Protein AF-A0A8N5F3I6-F1 (afdb_monomer)

Solvent-accessible surface area (backbone atoms only — not comparable to full-atom values): 7959 Å² total; per-residue (Å²): 136,64,66,69,60,52,54,53,52,52,53,52,50,52,53,50,52,49,52,51,53,56,52,54,57,62,62,53,70,78,55,69,61,92,88,55,80,69,56,90,85,67,82,80,91,54,63,67,58,52,55,57,59,69,69,64,79,80,80,75,77,78,86,68,78,88,82,68,95,68,96,73,76,90,75,73,89,74,83,84,89,82,81,76,90,78,77,82,75,81,86,75,82,84,83,78,70,83,82,79,73,84,80,87,79,82,81,86,88,133

Sequence (110 aa):
MEEPQMAVYLQHSKELLKKITDMSKASMSSRPEPGYENMDHFSINVDYVAEMLRTIEFQPEPLGEDEGDGPGDSSEAAADEDRLDSLEVPEAAEDVGPRQKPASSPHGQH

InterPro domains:
  IPR017903 COS domain [PS51262] (1-59)

Organism: Geospiza fortis (NCBI:txid48883)

Mean predicted aligned error: 20.49 Å

Structure (mmCIF, N/CA/C/O backbone):
data_AF-A0A8N5F3I6-F1
#
_entry.id   AF-A0A8N5F3I6-F1
#
loop_
_atom_site.group_PDB
_atom_site.id
_atom_site.type_symbol
_atom_site.label_atom_id
_atom_site.label_alt_id
_atom_site.label_comp_id
_atom_site.label_asym_id
_atom_site.label_entity_id
_atom_site.label_seq_id
_atom_site.pdbx_PDB_ins_code
_atom_site.Cartn_x
_atom_site.Cartn_y
_atom_site.Cartn_z
_atom_site.occupancy
_atom_site.B_iso_or_equiv
_atom_site.auth_seq_id
_atom_site.auth_comp_id
_atom_site.auth_asym_id
_atom_site.auth_atom_id
_atom_site.pdbx_PDB_model_num
ATOM 1 N N . MET A 1 1 ? -14.293 -14.697 52.954 1.00 62.38 1 MET A N 1
ATOM 2 C CA . MET A 1 1 ? -14.366 -13.423 52.210 1.00 62.38 1 MET A CA 1
ATOM 3 C C . MET A 1 1 ? -13.793 -13.672 50.826 1.00 62.38 1 MET A C 1
ATOM 5 O O . MET A 1 1 ? -12.587 -13.601 50.666 1.00 62.38 1 MET A O 1
ATOM 9 N N . GLU A 1 2 ? -14.635 -14.047 49.867 1.00 73.31 2 GLU A N 1
ATOM 10 C CA . GLU A 1 2 ? -14.229 -14.363 48.479 1.00 73.31 2 GLU A CA 1
ATOM 11 C C . GLU A 1 2 ? -14.536 -13.187 47.526 1.00 73.31 2 GLU A C 1
ATOM 13 O O . GLU A 1 2 ? -13.862 -12.945 46.528 1.00 73.31 2 GLU A O 1
ATOM 18 N N . GLU A 1 3 ? -15.502 -12.363 47.925 1.00 71.62 3 GLU A N 1
ATOM 19 C CA . GLU A 1 3 ? -15.938 -11.137 47.260 1.00 71.62 3 GLU A CA 1
ATOM 20 C C . GLU A 1 3 ? -14.808 -10.120 46.960 1.00 71.62 3 GLU A C 1
ATOM 22 O O . GLU A 1 3 ? -14.785 -9.585 45.848 1.00 71.62 3 GLU A O 1
ATOM 27 N N . PRO A 1 4 ? -13.802 -9.892 47.840 1.00 78.81 4 PRO A N 1
ATOM 28 C CA . PRO A 1 4 ? -12.695 -8.979 47.536 1.00 78.81 4 PRO A CA 1
ATOM 29 C C . PRO A 1 4 ? -11.798 -9.476 46.394 1.00 78.81 4 PRO A C 1
ATOM 31 O O . PRO A 1 4 ? -11.309 -8.678 45.600 1.00 78.81 4 PRO A O 1
ATOM 34 N N . GLN A 1 5 ? -11.592 -10.793 46.281 1.00 82.19 5 GLN A N 1
ATOM 35 C CA . GLN A 1 5 ? -10.777 -11.390 45.215 1.00 82.19 5 GLN A CA 1
ATOM 36 C C . GLN A 1 5 ? -11.488 -11.313 43.861 1.00 82.19 5 GLN A C 1
ATOM 38 O O . GLN A 1 5 ? -10.844 -11.083 42.836 1.00 82.19 5 GLN A O 1
ATOM 43 N N . MET A 1 6 ? -12.820 -11.416 43.855 1.00 88.06 6 MET A N 1
ATOM 44 C CA . MET A 1 6 ? -13.614 -11.214 42.643 1.00 88.06 6 MET A CA 1
ATOM 45 C C . MET A 1 6 ? -13.599 -9.776 42.139 1.00 88.06 6 MET A C 1
ATOM 47 O O . MET A 1 6 ? -13.463 -9.565 40.933 1.00 88.06 6 MET A O 1
ATOM 51 N N . ALA A 1 7 ? -13.640 -8.787 43.032 1.00 86.00 7 ALA A N 1
ATOM 52 C CA . ALA A 1 7 ? -13.493 -7.387 42.637 1.00 86.00 7 ALA A CA 1
ATOM 53 C C . ALA A 1 7 ? -12.139 -7.120 41.949 1.00 86.00 7 ALA A C 1
ATOM 55 O O . ALA A 1 7 ? -12.093 -6.473 40.901 1.00 86.00 7 ALA A O 1
ATOM 56 N N . VAL A 1 8 ? -11.052 -7.684 42.487 1.00 89.81 8 VAL A N 1
ATOM 57 C CA . VAL A 1 8 ? -9.696 -7.557 41.924 1.00 89.81 8 VAL A CA 1
ATOM 58 C C . VAL A 1 8 ? -9.596 -8.208 40.540 1.00 89.81 8 VAL A C 1
ATOM 60 O O . VAL A 1 8 ? -9.091 -7.595 39.599 1.00 89.81 8 VAL A O 1
ATOM 63 N N . TYR A 1 9 ? -10.138 -9.417 40.372 1.00 91.88 9 TYR A N 1
ATOM 64 C CA . TYR A 1 9 ? -10.163 -10.096 39.073 1.00 91.88 9 TYR A CA 1
ATOM 65 C C . TYR A 1 9 ? -10.930 -9.301 38.005 1.00 91.88 9 TYR A C 1
ATOM 67 O O . TYR A 1 9 ? -10.449 -9.148 36.879 1.00 91.88 9 TYR A O 1
ATOM 75 N N . LEU A 1 10 ? -12.105 -8.761 38.348 1.00 94.25 10 LEU A N 1
ATOM 76 C CA . LEU A 1 10 ? -12.901 -7.943 37.429 1.00 94.25 10 LEU A CA 1
ATOM 77 C C . LEU A 1 10 ? -12.177 -6.645 37.053 1.00 94.25 10 LEU A C 1
ATOM 79 O O . LEU A 1 10 ? -12.215 -6.235 35.891 1.00 94.25 10 LEU A O 1
ATOM 83 N N . GLN A 1 11 ? -11.483 -6.022 38.008 1.00 93.75 11 GLN A N 1
ATOM 84 C CA . GLN A 1 11 ? -10.696 -4.816 37.764 1.00 93.75 11 GLN A CA 1
ATOM 85 C C . GLN A 1 11 ? -9.543 -5.084 36.785 1.00 93.75 11 GLN A C 1
ATOM 87 O O . GLN A 1 11 ? -9.418 -4.373 35.786 1.00 93.75 11 GLN A O 1
ATOM 92 N N . HIS A 1 12 ? -8.776 -6.157 36.996 1.00 95.88 12 HIS A N 1
ATOM 93 C CA . HIS A 1 12 ? -7.715 -6.563 36.069 1.00 95.88 12 HIS A CA 1
ATOM 94 C C . HIS A 1 12 ? -8.255 -6.956 34.689 1.00 95.88 12 HIS A C 1
ATOM 96 O O . HIS A 1 12 ? -7.686 -6.575 33.666 1.00 95.88 12 HIS A O 1
ATOM 102 N N . SER A 1 13 ? -9.386 -7.665 34.639 1.00 96.12 13 SER A N 1
ATOM 103 C CA . SER A 1 13 ? -10.032 -8.054 33.379 1.00 96.12 13 SER A CA 1
ATOM 104 C C . SER A 1 13 ? -10.453 -6.830 32.563 1.00 96.12 13 SER A C 1
ATOM 106 O O . SER A 1 13 ? -10.231 -6.777 31.354 1.00 96.12 13 SER A O 1
ATOM 108 N N . LYS A 1 14 ? -11.008 -5.804 33.219 1.00 96.12 14 LYS A N 1
ATOM 109 C CA . LYS A 1 14 ? -11.391 -4.540 32.579 1.00 96.12 14 LYS A CA 1
ATOM 110 C C . LYS A 1 14 ? -10.188 -3.826 31.957 1.00 96.12 14 LYS A C 1
ATOM 112 O O . LYS A 1 14 ? -10.281 -3.343 30.829 1.00 96.12 14 LYS A O 1
ATOM 117 N N . GLU A 1 15 ? -9.075 -3.749 32.679 1.00 96.19 15 GLU A N 1
ATOM 118 C CA . GLU A 1 15 ? -7.840 -3.125 32.190 1.00 96.19 15 GLU A CA 1
ATOM 119 C C . GLU A 1 15 ? -7.252 -3.886 30.999 1.00 96.19 15 GLU A C 1
ATOM 121 O O . GLU A 1 15 ? -6.886 -3.272 29.995 1.00 96.19 15 GLU A O 1
ATOM 126 N N . LEU A 1 16 ? -7.235 -5.220 31.069 1.00 96.31 16 LEU A N 1
ATOM 127 C CA . LEU A 1 16 ? -6.772 -6.072 29.978 1.00 96.31 16 LEU A CA 1
ATOM 128 C C . LEU A 1 16 ? -7.617 -5.877 28.711 1.00 96.31 16 LEU A C 1
ATOM 130 O O . LEU A 1 16 ? -7.065 -5.644 27.637 1.00 96.31 16 LEU A O 1
ATOM 134 N N . LEU A 1 17 ? -8.948 -5.911 28.833 1.00 96.75 17 LEU A N 1
ATOM 135 C CA . LEU A 1 17 ? -9.865 -5.694 27.708 1.00 96.75 17 LEU A CA 1
ATOM 136 C C . LEU A 1 17 ? -9.689 -4.306 27.082 1.00 96.75 17 LEU A C 1
ATOM 138 O O . LEU A 1 17 ? -9.697 -4.175 25.855 1.00 96.75 17 LEU A O 1
ATOM 142 N N . LYS A 1 18 ? -9.487 -3.275 27.912 1.00 95.88 18 LYS A N 1
ATOM 143 C CA . LYS A 1 18 ? -9.184 -1.922 27.437 1.00 95.88 18 LYS A CA 1
ATOM 144 C C . LYS A 1 18 ? -7.884 -1.906 26.633 1.00 95.88 18 LYS A C 1
ATOM 146 O O . LYS A 1 18 ? -7.884 -1.429 25.504 1.00 95.88 18 LYS A O 1
ATOM 151 N N . LYS A 1 19 ? -6.812 -2.500 27.163 1.00 95.88 19 LYS A N 1
ATOM 152 C CA . LYS A 1 19 ? -5.510 -2.572 26.486 1.00 95.88 19 LYS A CA 1
ATOM 153 C C . LYS A 1 19 ? -5.597 -3.305 25.145 1.00 95.88 19 LYS A C 1
ATOM 155 O O . LYS A 1 19 ? -5.060 -2.817 24.158 1.00 95.88 19 LYS A O 1
ATOM 160 N N . ILE A 1 20 ? -6.312 -4.431 25.094 1.00 94.12 20 ILE A N 1
ATOM 161 C CA . ILE A 1 20 ? -6.552 -5.180 23.851 1.00 94.12 20 ILE A CA 1
ATOM 162 C C . ILE A 1 20 ? -7.311 -4.315 22.838 1.00 94.12 20 ILE A C 1
ATOM 164 O O . ILE A 1 20 ? -6.920 -4.248 21.676 1.00 94.12 20 ILE A O 1
ATOM 168 N N . THR A 1 21 ? -8.365 -3.622 23.273 1.00 92.38 21 THR A N 1
ATOM 169 C CA . THR A 1 21 ? -9.169 -2.752 22.401 1.00 92.38 21 THR A CA 1
ATOM 170 C C . THR A 1 21 ? -8.341 -1.596 21.842 1.00 92.38 21 THR A C 1
ATOM 172 O O . THR A 1 21 ? -8.424 -1.295 20.652 1.00 92.38 21 THR A O 1
ATOM 175 N N . ASP A 1 22 ? -7.525 -0.963 22.682 1.00 91.00 22 ASP A N 1
ATOM 176 C CA . ASP A 1 22 ? -6.686 0.169 22.291 1.00 91.00 22 ASP A CA 1
ATOM 177 C C . ASP A 1 22 ? -5.575 -0.278 21.323 1.00 91.00 22 ASP A C 1
ATOM 179 O O . ASP A 1 22 ? -5.381 0.342 20.277 1.00 91.00 22 ASP A O 1
ATOM 183 N N . MET A 1 23 ? -4.921 -1.414 21.596 1.00 89.50 23 MET A N 1
ATOM 184 C CA . MET A 1 23 ? -3.939 -2.014 20.683 1.00 89.50 23 MET A CA 1
ATOM 185 C C . MET A 1 23 ? -4.567 -2.449 19.352 1.00 89.50 23 MET A C 1
ATOM 187 O O . MET A 1 23 ? -3.970 -2.245 18.297 1.00 89.50 23 MET A O 1
ATOM 191 N N . SER A 1 24 ? -5.781 -3.005 19.377 1.00 83.94 24 SER A N 1
ATOM 192 C CA . SER A 1 24 ? -6.488 -3.434 18.165 1.00 83.94 24 SER A CA 1
ATOM 193 C C . SER A 1 24 ? -6.901 -2.265 17.269 1.00 83.94 24 SER A C 1
ATOM 195 O O . SER A 1 24 ? -7.028 -2.449 16.064 1.00 83.94 24 SER A O 1
ATOM 197 N N . LYS A 1 25 ? -7.135 -1.069 17.819 1.00 82.75 25 LYS A N 1
ATOM 198 C CA . LYS A 1 25 ? -7.386 0.133 17.006 1.00 82.75 25 LYS A CA 1
ATOM 199 C C . LYS A 1 25 ? -6.106 0.622 16.338 1.00 82.75 25 LYS A C 1
ATOM 201 O O . LYS A 1 25 ? -6.136 0.989 15.170 1.00 82.75 25 LYS A O 1
ATOM 206 N N . ALA A 1 26 ? -4.988 0.584 17.061 1.00 75.25 26 ALA A N 1
ATOM 207 C CA . ALA A 1 26 ? -3.686 0.954 16.518 1.00 75.25 26 ALA A CA 1
ATOM 208 C C . ALA A 1 26 ? -3.227 -0.005 15.405 1.00 75.25 26 ALA A C 1
ATOM 210 O O . ALA A 1 26 ? -2.645 0.446 14.422 1.00 75.25 26 ALA A O 1
ATOM 211 N N . SER A 1 27 ? -3.534 -1.305 15.497 1.00 71.38 27 SER A N 1
ATOM 212 C CA . SER A 1 27 ? -3.170 -2.280 14.456 1.00 71.38 27 SER A CA 1
ATOM 213 C C . SER A 1 27 ? -3.961 -2.123 13.149 1.00 71.38 27 SER A C 1
ATOM 215 O O . SER A 1 27 ? -3.461 -2.481 12.082 1.00 71.38 27 SER A O 1
ATOM 217 N N . MET A 1 28 ? -5.160 -1.534 13.205 1.00 65.06 28 MET A N 1
ATOM 218 C CA . MET A 1 28 ? -5.991 -1.253 12.024 1.00 65.06 28 MET A CA 1
ATOM 219 C C . MET A 1 28 ? -5.492 -0.062 11.192 1.00 65.06 28 MET A C 1
ATOM 221 O O . MET A 1 28 ? -6.026 0.173 10.114 1.00 65.06 28 MET A O 1
ATOM 225 N N . SER A 1 29 ? -4.458 0.659 11.642 1.00 64.50 29 SER A N 1
ATOM 226 C CA . SER A 1 29 ? -3.827 1.755 10.883 1.00 64.50 29 SER A CA 1
ATOM 227 C C . SER A 1 29 ? -3.117 1.306 9.600 1.00 64.50 29 SER A C 1
ATOM 229 O O . SER A 1 29 ? -2.803 2.134 8.755 1.00 64.50 29 SER A O 1
ATOM 231 N N . SER A 1 30 ? -2.880 0.001 9.439 1.00 69.38 30 SER A N 1
ATOM 232 C CA . SER A 1 30 ? -2.313 -0.580 8.213 1.00 69.38 30 SER A CA 1
ATOM 233 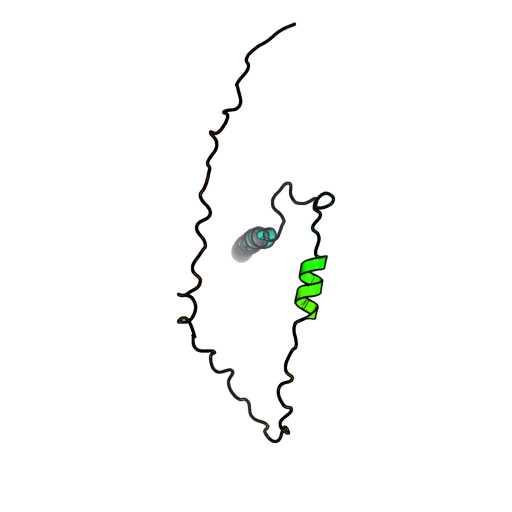C C . SER A 1 30 ? -3.356 -0.850 7.124 1.00 69.38 30 SER A C 1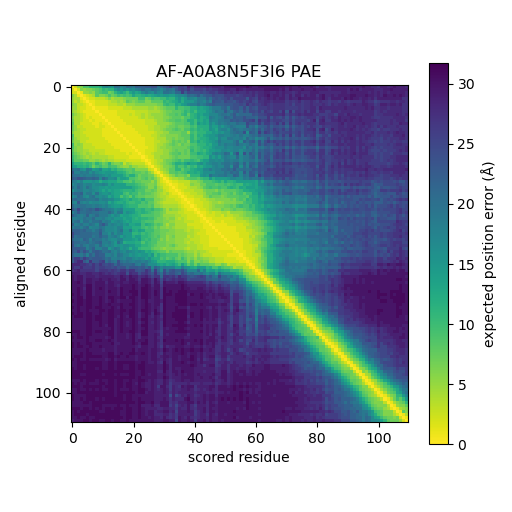
ATOM 235 O O . SER A 1 30 ? -3.005 -1.274 6.023 1.00 69.38 30 SER A O 1
ATOM 237 N N . ARG A 1 31 ? -4.646 -0.646 7.421 1.00 80.06 31 ARG A N 1
ATOM 238 C CA . ARG A 1 31 ? -5.716 -0.844 6.446 1.00 80.06 31 ARG A CA 1
ATOM 239 C C . ARG A 1 31 ? -5.708 0.308 5.429 1.00 80.06 31 ARG A C 1
ATOM 241 O O . ARG A 1 31 ? -5.510 1.448 5.843 1.00 80.06 31 ARG A O 1
ATOM 248 N N . PRO A 1 32 ? -5.952 0.038 4.133 1.00 82.19 32 PRO A N 1
ATOM 249 C CA . PRO A 1 32 ? -6.137 1.096 3.145 1.00 82.19 32 PRO A CA 1
ATOM 250 C C . PRO A 1 32 ? -7.230 2.079 3.573 1.00 82.19 32 PRO A C 1
ATOM 252 O O . PRO A 1 32 ? -8.195 1.684 4.235 1.00 82.19 32 PRO A O 1
ATOM 255 N N . GLU A 1 33 ? -7.082 3.342 3.168 1.00 82.56 33 GLU A N 1
ATOM 256 C CA . GLU A 1 33 ? -8.115 4.366 3.337 1.00 82.56 33 GLU A CA 1
ATOM 257 C C . GLU A 1 33 ? -9.454 3.875 2.750 1.00 82.56 33 GLU A C 1
ATOM 259 O O . GLU A 1 33 ? -9.459 3.269 1.671 1.00 82.56 33 GLU A O 1
ATOM 264 N N . PRO A 1 34 ? -10.595 4.136 3.414 1.00 82.38 34 PRO A N 1
ATOM 265 C CA . PRO A 1 34 ? -11.898 3.749 2.888 1.00 82.38 34 PRO A CA 1
ATOM 266 C C . PRO A 1 34 ? -12.129 4.286 1.468 1.00 82.38 34 PRO A C 1
ATOM 268 O O . PRO A 1 34 ? -11.994 5.482 1.218 1.00 82.38 34 PRO A O 1
ATOM 271 N N . GLY A 1 35 ? -12.499 3.406 0.540 1.00 84.88 35 GLY A N 1
ATOM 272 C CA . GLY A 1 35 ? -12.639 3.694 -0.890 1.00 84.88 35 GLY A CA 1
ATOM 273 C C . GLY A 1 35 ? -11.430 3.294 -1.746 1.00 84.88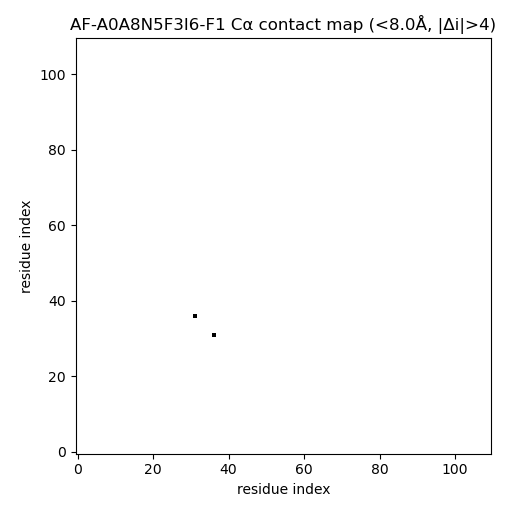 35 GLY A C 1
ATOM 274 O O . GLY A 1 35 ? -11.556 3.275 -2.969 1.00 84.88 35 GLY A O 1
ATOM 275 N N . TYR A 1 36 ? -10.297 2.936 -1.135 1.00 84.19 36 TYR A N 1
ATOM 276 C CA . TYR A 1 36 ? -9.090 2.446 -1.819 1.00 84.19 36 TYR A CA 1
ATOM 277 C C . TYR A 1 36 ? -8.888 0.931 -1.671 1.00 84.19 36 TYR A C 1
ATOM 279 O O . TYR A 1 36 ? -7.842 0.401 -2.037 1.00 84.19 36 TYR A O 1
ATOM 287 N N . GLU A 1 37 ? -9.869 0.204 -1.135 1.00 88.81 37 GLU A N 1
ATOM 288 C CA . GLU A 1 37 ? -9.768 -1.248 -0.968 1.00 88.81 37 GLU A CA 1
ATOM 289 C C . GLU A 1 37 ? -9.791 -2.001 -2.299 1.00 88.81 37 GLU A C 1
ATOM 291 O O . GLU A 1 37 ? -9.263 -3.109 -2.385 1.00 88.81 37 GLU A O 1
ATOM 296 N N . ASN A 1 38 ? -10.409 -1.418 -3.329 1.00 87.69 38 ASN A N 1
ATOM 297 C CA . ASN A 1 38 ? -10.417 -1.976 -4.672 1.00 87.69 38 ASN A CA 1
ATOM 298 C C . ASN A 1 38 ? -9.329 -1.300 -5.522 1.00 87.69 38 ASN A C 1
ATOM 300 O O . ASN A 1 38 ? -9.388 -0.099 -5.781 1.00 87.69 38 ASN A O 1
ATOM 304 N N . MET A 1 39 ? -8.358 -2.094 -5.976 1.00 89.50 39 MET A N 1
ATOM 305 C CA . MET A 1 39 ? -7.275 -1.658 -6.862 1.00 89.50 39 MET A CA 1
ATOM 306 C C . MET A 1 39 ? -7.434 -2.171 -8.303 1.00 89.50 39 MET A C 1
ATOM 308 O O . MET A 1 39 ? -6.534 -1.972 -9.112 1.00 89.50 39 MET A O 1
ATOM 312 N N . ASP A 1 40 ? -8.561 -2.791 -8.661 1.00 89.44 40 ASP A N 1
ATOM 313 C CA . ASP A 1 40 ? -8.771 -3.452 -9.963 1.00 89.44 40 ASP A CA 1
ATOM 314 C C . ASP A 1 40 ? -8.689 -2.473 -11.149 1.00 89.44 40 ASP A C 1
ATOM 316 O O . ASP A 1 40 ? -8.447 -2.870 -12.288 1.00 89.44 40 ASP A O 1
ATOM 320 N N . HIS A 1 41 ? -8.882 -1.179 -10.887 1.00 87.00 41 HIS A N 1
ATOM 321 C CA . HIS A 1 41 ? -8.788 -0.102 -11.875 1.00 87.00 41 HIS A CA 1
ATOM 322 C C . HIS A 1 41 ? -7.477 0.692 -11.797 1.00 87.00 41 HIS A C 1
ATOM 324 O O . HIS A 1 41 ? -7.256 1.592 -12.609 1.00 87.00 41 HIS A O 1
ATOM 330 N N . PHE A 1 42 ? -6.606 0.387 -10.833 1.00 88.56 42 PHE A N 1
ATOM 331 C CA . PHE A 1 42 ? -5.302 1.020 -10.704 1.00 88.56 42 PHE A CA 1
ATOM 332 C C . PHE A 1 42 ? -4.284 0.256 -11.552 1.00 88.56 42 PHE A C 1
ATOM 334 O O . PHE A 1 42 ? -4.042 -0.931 -11.352 1.00 88.56 42 PHE A O 1
ATOM 341 N N . SER A 1 43 ? -3.690 0.927 -12.535 1.00 91.19 43 SER A N 1
ATOM 342 C CA . SER A 1 43 ? -2.688 0.336 -13.424 1.00 91.19 43 SER A CA 1
ATOM 343 C C . SER A 1 43 ? -1.506 1.280 -13.580 1.00 91.19 43 SER A C 1
ATOM 345 O O . SER A 1 43 ? -1.680 2.473 -13.814 1.00 91.19 43 SER A O 1
ATOM 347 N N . ILE A 1 44 ? -0.301 0.730 -13.456 1.00 94.06 44 ILE A N 1
ATOM 348 C CA . ILE A 1 44 ? 0.969 1.450 -13.570 1.00 94.06 44 ILE A CA 1
ATOM 349 C C . ILE A 1 44 ? 1.892 0.619 -14.465 1.00 94.06 44 ILE A C 1
ATOM 351 O O . ILE A 1 44 ? 1.966 -0.601 -14.323 1.00 94.06 44 ILE A O 1
ATOM 355 N N . ASN A 1 45 ? 2.593 1.280 -15.387 1.00 95.31 45 ASN A N 1
ATOM 356 C CA . ASN A 1 45 ? 3.653 0.652 -16.171 1.00 95.31 45 ASN A CA 1
ATOM 357 C C . ASN A 1 45 ? 4.966 0.691 -15.370 1.00 95.31 45 ASN A C 1
ATOM 359 O O . ASN A 1 45 ? 5.393 1.759 -14.935 1.00 95.31 45 ASN A O 1
ATOM 363 N N . VAL A 1 46 ? 5.598 -0.471 -15.189 1.00 96.88 46 VAL A N 1
ATOM 364 C CA . VAL A 1 46 ? 6.867 -0.618 -14.455 1.00 96.88 46 VAL A CA 1
ATOM 365 C C . VAL A 1 46 ? 8.047 -0.988 -15.356 1.00 96.88 46 VAL A C 1
ATOM 367 O O . VAL A 1 46 ? 9.142 -1.211 -14.847 1.00 96.88 46 VAL A O 1
ATOM 370 N N . ASP A 1 47 ? 7.859 -1.035 -16.675 1.00 97.69 47 ASP A N 1
ATOM 371 C CA . ASP A 1 47 ? 8.869 -1.514 -17.624 1.00 97.69 47 ASP A CA 1
ATOM 372 C C . ASP A 1 47 ? 10.136 -0.660 -17.544 1.00 97.69 47 ASP A C 1
ATOM 374 O O . ASP A 1 47 ? 11.238 -1.180 -17.404 1.00 97.69 47 ASP A O 1
ATOM 378 N N . TYR A 1 48 ? 9.977 0.666 -17.520 1.00 96.62 48 TYR A N 1
ATOM 379 C CA . TYR A 1 48 ? 11.100 1.597 -17.394 1.00 96.62 48 TYR A CA 1
ATOM 380 C C . TYR A 1 48 ? 11.884 1.407 -16.086 1.00 96.62 48 TYR A C 1
ATOM 382 O O . TYR A 1 48 ? 13.115 1.374 -16.091 1.00 96.62 48 TYR A O 1
ATOM 390 N N . VAL A 1 49 ? 11.177 1.245 -14.962 1.00 96.62 4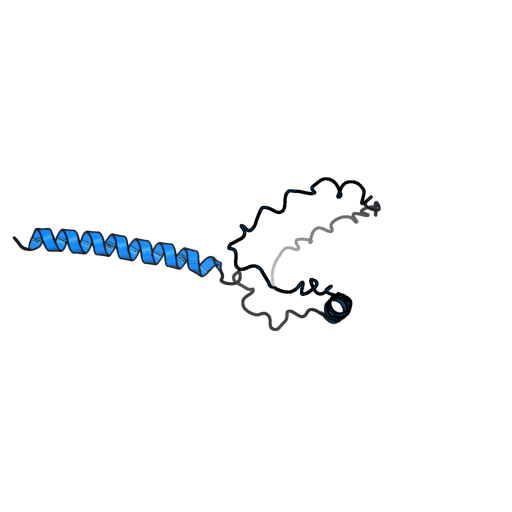9 VAL A N 1
ATOM 391 C CA . VAL A 1 49 ? 11.805 1.012 -13.652 1.00 96.62 49 VAL A CA 1
ATOM 392 C C . VAL A 1 49 ? 12.545 -0.324 -13.655 1.00 96.62 49 VAL A C 1
ATOM 394 O O . VAL A 1 49 ? 13.663 -0.407 -13.152 1.00 96.62 49 VAL A O 1
ATOM 397 N N . ALA A 1 50 ? 11.960 -1.357 -14.262 1.00 97.00 50 ALA A N 1
ATOM 398 C CA . ALA A 1 50 ? 12.586 -2.664 -14.387 1.00 97.00 50 ALA A CA 1
ATOM 399 C C . ALA A 1 50 ? 13.871 -2.612 -15.229 1.00 97.00 50 ALA A C 1
ATOM 401 O O . ALA A 1 50 ? 14.873 -3.197 -14.821 1.00 97.00 50 ALA A O 1
ATOM 402 N N . GLU A 1 51 ? 13.877 -1.898 -16.361 1.00 97.38 51 GLU A N 1
ATOM 403 C CA . GLU A 1 51 ? 15.095 -1.712 -17.162 1.00 97.38 51 GLU A CA 1
ATOM 404 C C . GLU A 1 51 ? 16.176 -0.962 -16.378 1.00 97.38 51 GLU A C 1
ATOM 406 O O . GLU A 1 51 ? 17.325 -1.393 -16.348 1.00 97.38 51 GLU A O 1
ATOM 411 N N . MET A 1 52 ? 15.810 0.114 -15.678 1.00 97.12 52 MET A N 1
ATOM 412 C CA . MET A 1 52 ? 16.749 0.883 -14.860 1.00 97.12 52 MET A CA 1
ATOM 413 C C . MET A 1 52 ? 17.383 0.018 -13.762 1.00 97.12 52 MET A C 1
ATOM 415 O O . MET A 1 52 ? 18.602 0.030 -13.601 1.00 97.12 52 MET A O 1
ATOM 419 N N . LEU A 1 53 ? 16.592 -0.793 -13.052 1.00 96.81 53 LEU A N 1
ATOM 420 C CA . LEU A 1 53 ? 17.103 -1.685 -12.005 1.00 96.81 53 LEU A CA 1
ATOM 421 C C . LEU A 1 53 ? 18.062 -2.755 -12.549 1.00 96.81 53 LEU A C 1
ATOM 423 O O . LEU A 1 53 ? 19.005 -3.125 -11.856 1.00 96.81 53 LEU A O 1
ATOM 427 N N . ARG A 1 54 ? 17.876 -3.230 -13.788 1.00 95.69 54 ARG A N 1
ATOM 428 C CA . ARG A 1 54 ? 18.796 -4.198 -14.418 1.00 95.69 54 ARG A CA 1
ATOM 429 C C . ARG A 1 54 ? 20.181 -3.629 -14.702 1.00 95.69 54 ARG A C 1
ATOM 431 O O . ARG A 1 54 ? 21.118 -4.405 -14.850 1.00 95.69 54 ARG A O 1
ATOM 438 N N . THR A 1 55 ? 20.315 -2.309 -14.797 1.00 95.81 55 THR A N 1
ATOM 439 C CA . THR A 1 55 ? 21.616 -1.661 -15.024 1.00 95.81 55 THR A CA 1
ATOM 440 C C . THR A 1 55 ? 22.466 -1.534 -13.763 1.00 95.81 55 THR A C 1
ATOM 442 O O . THR A 1 55 ? 23.625 -1.139 -13.855 1.00 95.81 55 THR A O 1
ATOM 445 N N . ILE A 1 56 ? 21.919 -1.869 -12.590 1.00 95.44 56 ILE A N 1
ATOM 446 C CA . ILE A 1 56 ? 22.657 -1.798 -11.331 1.00 95.44 56 ILE A CA 1
ATOM 447 C C . ILE A 1 56 ? 23.668 -2.947 -11.279 1.00 95.44 56 ILE A C 1
ATOM 449 O O . ILE A 1 56 ? 23.299 -4.121 -11.270 1.00 95.44 56 ILE A O 1
ATOM 453 N N . GLU A 1 57 ? 24.949 -2.596 -11.202 1.00 92.75 57 GLU A N 1
ATOM 454 C CA . GLU A 1 57 ? 26.049 -3.534 -11.001 1.00 92.75 57 GLU A CA 1
ATOM 455 C C . GLU A 1 57 ? 26.504 -3.483 -9.540 1.00 92.75 57 GLU A C 1
ATOM 457 O O . GLU A 1 57 ? 27.040 -2.476 -9.072 1.00 92.75 57 GLU A O 1
ATOM 462 N N . PHE A 1 58 ? 26.287 -4.575 -8.806 1.00 92.19 58 PHE A N 1
ATOM 463 C CA . PHE A 1 58 ? 26.784 -4.698 -7.439 1.00 92.19 58 PHE A CA 1
ATOM 464 C C . PHE A 1 58 ? 28.227 -5.183 -7.471 1.00 92.19 58 PHE A C 1
ATOM 466 O O . PHE A 1 58 ? 28.512 -6.277 -7.961 1.00 92.19 58 PHE A O 1
ATOM 473 N N . GLN A 1 59 ? 29.131 -4.369 -6.934 1.00 87.69 59 GLN A N 1
ATOM 474 C CA . GLN A 1 59 ? 30.510 -4.789 -6.732 1.00 87.69 59 GLN A CA 1
ATOM 475 C C . GLN A 1 59 ? 30.530 -5.856 -5.630 1.00 87.69 59 GLN A C 1
ATOM 477 O O . GLN A 1 59 ? 30.012 -5.596 -4.540 1.00 87.69 59 GLN A O 1
ATOM 482 N N . PRO A 1 60 ? 31.073 -7.058 -5.885 1.00 82.81 60 PRO A N 1
ATOM 483 C CA . PRO A 1 60 ? 31.283 -8.015 -4.815 1.00 82.81 60 PRO A CA 1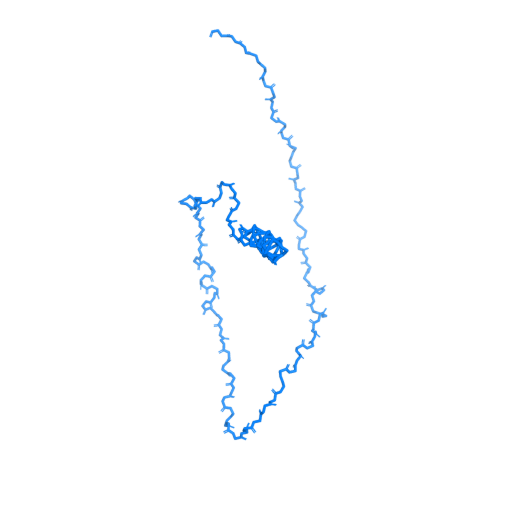
ATOM 484 C C . PRO A 1 60 ? 32.304 -7.420 -3.844 1.00 82.81 60 PRO A C 1
ATOM 486 O O . PRO A 1 60 ? 33.388 -7.013 -4.264 1.00 82.81 60 PRO A O 1
ATOM 489 N N . GLU A 1 61 ? 31.963 -7.377 -2.554 1.00 79.44 61 GLU A N 1
ATOM 490 C CA . GLU A 1 61 ? 32.973 -7.201 -1.509 1.00 79.44 61 GLU A CA 1
ATOM 491 C C . GLU A 1 61 ? 34.053 -8.262 -1.751 1.00 79.44 61 GLU A C 1
ATOM 493 O O . GLU A 1 61 ? 33.705 -9.442 -1.919 1.00 79.44 61 GLU A O 1
ATOM 498 N N . PRO A 1 62 ? 35.340 -7.884 -1.866 1.00 75.88 62 PRO A N 1
ATOM 499 C CA . PRO A 1 62 ? 36.389 -8.870 -2.010 1.00 75.88 62 PRO A CA 1
ATOM 500 C C .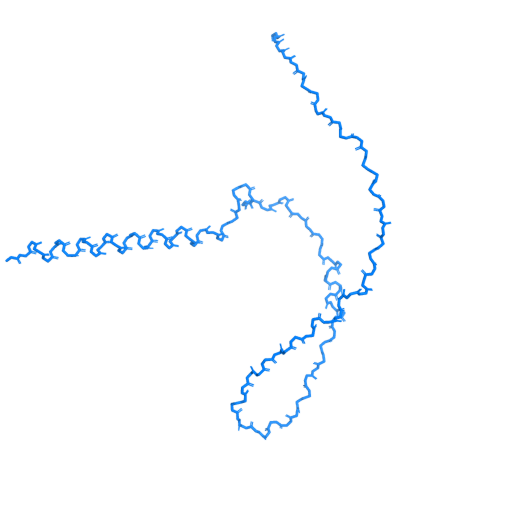 PRO A 1 62 ? 36.258 -9.840 -0.840 1.00 75.88 62 PRO A C 1
ATOM 502 O O . PRO A 1 62 ? 36.334 -9.434 0.317 1.00 75.88 62 PRO A O 1
ATOM 505 N N . LEU A 1 63 ? 36.044 -11.124 -1.149 1.00 67.06 63 LEU A N 1
ATOM 506 C CA . LEU A 1 63 ? 36.186 -12.213 -0.189 1.00 67.06 63 LEU A CA 1
ATOM 507 C C . LEU A 1 63 ? 37.678 -12.277 0.182 1.00 67.06 63 LEU A C 1
ATOM 509 O O . LEU A 1 63 ? 38.436 -13.103 -0.321 1.00 67.06 63 LEU A O 1
ATOM 513 N N . GLY A 1 64 ? 38.120 -11.315 0.988 1.00 62.12 64 GLY A N 1
ATOM 514 C CA . GLY A 1 64 ? 39.350 -11.396 1.738 1.00 62.12 64 GLY A CA 1
ATOM 515 C C . GLY A 1 64 ? 39.149 -12.535 2.713 1.00 62.12 64 GLY A C 1
ATOM 516 O O . GLY A 1 64 ? 38.342 -12.425 3.626 1.00 62.12 64 GLY A O 1
ATOM 517 N N . GLU A 1 65 ? 39.783 -13.653 2.387 1.00 59.28 65 GLU A N 1
ATOM 518 C CA . GLU A 1 65 ? 40.208 -14.737 3.267 1.00 59.28 65 GLU A CA 1
ATOM 519 C C . GLU A 1 65 ? 39.835 -14.471 4.738 1.00 59.28 65 GLU A C 1
ATOM 521 O O . GLU A 1 65 ? 40.514 -13.724 5.442 1.00 59.28 65 GLU A O 1
ATOM 526 N N . ASP A 1 66 ? 38.705 -15.042 5.169 1.00 58.38 66 ASP A N 1
ATOM 527 C CA . ASP A 1 66 ? 38.293 -15.092 6.571 1.00 58.38 66 ASP A CA 1
ATOM 528 C C . ASP A 1 66 ? 39.315 -15.922 7.358 1.00 58.38 66 ASP A C 1
ATOM 530 O O . ASP A 1 66 ? 39.196 -17.136 7.510 1.00 58.38 66 ASP A O 1
ATOM 534 N N . GLU A 1 67 ? 40.351 -15.247 7.836 1.00 57.34 67 GLU A N 1
ATOM 535 C CA . GLU A 1 67 ? 41.101 -15.636 9.021 1.00 57.34 67 GLU A CA 1
ATOM 536 C C . GLU A 1 67 ? 40.921 -14.535 10.068 1.00 57.34 67 GLU A C 1
ATOM 538 O O . GLU A 1 67 ? 41.814 -13.727 10.324 1.00 57.34 67 GLU A O 1
ATOM 543 N N . GLY A 1 68 ? 39.734 -14.482 10.680 1.00 50.31 68 GLY A N 1
ATOM 544 C CA . GLY A 1 68 ? 39.507 -13.560 11.786 1.00 50.31 68 GLY A CA 1
ATOM 545 C C . GLY A 1 68 ? 38.141 -13.660 12.445 1.00 50.31 68 GLY A C 1
ATOM 546 O O . GLY A 1 68 ? 37.350 -12.727 12.351 1.00 50.31 68 GLY A O 1
ATOM 547 N N . ASP A 1 69 ? 37.905 -14.737 13.196 1.00 52.06 69 ASP A N 1
ATOM 548 C CA . ASP A 1 69 ? 36.890 -14.771 14.257 1.00 52.06 69 ASP A CA 1
ATOM 549 C C . ASP A 1 69 ? 37.037 -13.539 15.175 1.00 52.06 69 ASP A C 1
ATOM 551 O O . ASP A 1 69 ? 38.035 -13.380 15.882 1.00 52.06 69 ASP A O 1
ATOM 555 N N . GLY A 1 70 ? 36.046 -12.645 15.152 1.00 45.62 70 GLY A N 1
ATOM 556 C CA . GLY A 1 70 ? 35.973 -11.500 16.053 1.00 45.62 70 GLY A CA 1
ATOM 557 C C . GLY A 1 70 ? 34.649 -10.738 15.917 1.00 45.62 70 GLY A C 1
ATOM 558 O O . GLY A 1 70 ? 34.301 -10.326 14.811 1.00 45.62 70 GLY A O 1
ATOM 559 N N . PRO A 1 71 ? 33.892 -10.499 17.009 1.00 53.84 71 PRO A N 1
ATOM 560 C CA . PRO A 1 71 ? 32.678 -9.694 16.958 1.00 53.84 71 PRO A CA 1
ATOM 561 C C . PRO A 1 71 ? 33.068 -8.211 16.866 1.00 53.84 71 PRO A C 1
ATOM 563 O O . PRO A 1 71 ? 33.244 -7.530 17.876 1.00 53.84 71 PRO A O 1
ATOM 566 N N . GLY A 1 72 ? 33.266 -7.734 15.638 1.00 43.69 72 GLY A N 1
ATOM 567 C CA . GLY A 1 72 ? 33.573 -6.345 15.316 1.00 43.69 72 GLY A CA 1
ATOM 568 C C . GLY A 1 72 ? 32.303 -5.530 15.098 1.00 43.69 72 GLY A C 1
ATOM 569 O O . GLY A 1 72 ? 31.662 -5.631 14.061 1.00 43.69 72 GLY A O 1
ATOM 570 N N . ASP A 1 73 ? 31.960 -4.762 16.123 1.00 43.25 73 ASP A N 1
ATOM 571 C CA . ASP A 1 73 ? 31.060 -3.611 16.170 1.00 43.25 73 ASP A CA 1
ATOM 572 C C . ASP A 1 73 ? 30.705 -2.967 14.809 1.00 43.25 73 ASP A C 1
ATOM 574 O O . ASP A 1 73 ? 31.564 -2.476 14.075 1.00 43.25 73 ASP A O 1
ATOM 578 N N . SER A 1 74 ? 29.405 -2.938 14.500 1.00 54.28 74 SER A N 1
ATOM 579 C CA . SER A 1 74 ? 28.812 -2.196 13.384 1.00 54.28 74 SER A CA 1
ATOM 580 C C . SER A 1 74 ? 28.897 -0.692 13.674 1.00 54.28 74 SER A C 1
ATOM 582 O O . SER A 1 74 ? 27.913 -0.074 14.079 1.00 54.28 74 SER A O 1
ATOM 584 N N . SER A 1 75 ? 30.084 -0.113 13.495 1.00 42.41 75 SER A N 1
ATOM 585 C CA . SER A 1 75 ? 30.357 1.305 13.722 1.00 42.41 75 SER A CA 1
ATOM 586 C C . SER A 1 75 ? 29.793 2.168 12.583 1.00 42.41 75 SER A C 1
ATOM 588 O O . SER A 1 75 ? 30.305 2.190 11.469 1.00 42.41 75 SER A O 1
ATOM 590 N N . GLU A 1 76 ? 28.665 2.810 12.888 1.00 45.66 76 GLU A N 1
ATOM 591 C CA . GLU A 1 76 ? 28.284 4.184 12.532 1.00 45.66 76 GLU A CA 1
ATOM 592 C C . GLU A 1 76 ? 28.772 4.725 11.171 1.00 45.66 76 GLU A C 1
ATOM 594 O O . GLU A 1 76 ? 29.846 5.312 11.047 1.00 45.66 76 GLU A O 1
ATOM 599 N N . ALA A 1 77 ? 27.904 4.641 10.155 1.00 43.88 77 ALA A N 1
ATOM 600 C CA . ALA A 1 77 ? 27.997 5.470 8.957 1.00 43.88 77 ALA A CA 1
ATOM 601 C C . ALA A 1 77 ? 27.759 6.943 9.339 1.00 43.88 77 ALA A C 1
ATOM 603 O O . ALA A 1 77 ? 26.625 7.425 9.377 1.00 43.88 77 ALA A O 1
ATOM 604 N N . ALA A 1 78 ? 28.844 7.635 9.682 1.00 42.72 78 ALA A N 1
ATOM 605 C CA . ALA A 1 78 ? 28.865 9.070 9.888 1.00 42.72 78 ALA A CA 1
ATOM 606 C C . ALA A 1 78 ? 28.513 9.804 8.584 1.00 42.72 78 ALA A C 1
ATOM 608 O O . ALA A 1 78 ? 29.023 9.495 7.509 1.00 42.72 78 ALA A O 1
ATOM 609 N N . ALA A 1 79 ? 27.612 10.767 8.748 1.00 49.75 79 ALA A N 1
ATOM 610 C CA . ALA A 1 79 ? 27.110 11.744 7.798 1.00 49.75 79 ALA A CA 1
ATOM 611 C C . ALA A 1 79 ? 28.107 12.219 6.723 1.00 49.75 79 ALA A C 1
ATOM 613 O O . ALA A 1 79 ? 29.164 12.757 7.043 1.00 49.75 79 ALA A O 1
ATOM 614 N N . ASP A 1 80 ? 27.677 12.150 5.462 1.00 43.25 80 ASP A N 1
ATOM 615 C CA . ASP A 1 80 ? 28.147 13.024 4.383 1.00 43.25 80 ASP A CA 1
ATOM 616 C C . ASP A 1 80 ? 26.930 13.841 3.904 1.00 43.25 80 ASP A C 1
ATOM 618 O O . ASP A 1 80 ? 26.290 13.540 2.899 1.00 43.25 80 ASP A O 1
ATOM 622 N N . GLU A 1 81 ? 26.521 14.826 4.715 1.00 52.72 81 GLU A N 1
ATOM 623 C CA . GLU A 1 81 ? 25.403 15.746 4.428 1.00 52.72 81 GLU A CA 1
ATOM 624 C C . GLU A 1 81 ? 25.852 17.015 3.667 1.00 52.72 81 GLU A C 1
ATOM 626 O O . GLU A 1 81 ? 25.159 18.026 3.694 1.00 52.72 81 GLU A O 1
ATOM 631 N N . ASP A 1 82 ? 26.990 16.991 2.962 1.00 49.31 82 ASP A N 1
ATOM 632 C CA . ASP A 1 82 ? 27.577 18.193 2.333 1.00 49.31 82 ASP A CA 1
ATOM 633 C C . ASP A 1 82 ? 27.617 18.165 0.788 1.00 49.31 82 ASP A C 1
ATOM 635 O O . ASP A 1 82 ? 28.276 18.989 0.153 1.00 49.31 82 ASP A O 1
ATOM 639 N N . ARG A 1 83 ? 26.888 17.248 0.128 1.00 54.72 83 ARG A N 1
ATOM 640 C CA . ARG A 1 83 ? 26.908 17.119 -1.349 1.00 54.72 83 ARG A CA 1
ATOM 641 C C . ARG A 1 83 ? 25.566 17.328 -2.063 1.00 54.72 83 ARG A C 1
ATOM 643 O O . ARG A 1 83 ? 25.387 16.831 -3.174 1.00 54.72 83 ARG A O 1
ATOM 650 N N . LEU A 1 84 ? 24.621 18.066 -1.478 1.00 49.81 84 LEU A N 1
ATOM 651 C CA . LEU A 1 84 ? 23.318 18.332 -2.119 1.00 49.81 84 LEU A CA 1
ATOM 652 C C . LEU A 1 84 ? 23.092 19.782 -2.587 1.00 49.81 84 LEU A C 1
ATOM 654 O O . LEU A 1 84 ? 22.015 20.074 -3.096 1.00 49.81 84 LEU A O 1
ATOM 658 N N . ASP A 1 85 ? 24.087 20.671 -2.516 1.00 49.41 85 ASP A N 1
ATOM 659 C CA . ASP A 1 85 ? 23.871 22.105 -2.805 1.00 49.41 85 ASP A CA 1
ATOM 660 C C . ASP A 1 85 ? 24.028 22.532 -4.286 1.00 49.41 85 ASP A C 1
ATOM 662 O O . ASP A 1 85 ? 23.871 23.703 -4.606 1.00 49.41 85 ASP A O 1
ATOM 666 N N . SER A 1 86 ? 24.294 21.615 -5.228 1.00 54.62 86 SER A N 1
ATOM 667 C CA . SER A 1 86 ? 24.576 21.996 -6.636 1.00 54.62 86 SER A CA 1
ATOM 668 C C . SER A 1 86 ? 23.638 21.408 -7.696 1.00 54.62 86 SER A C 1
ATOM 670 O O . SER A 1 86 ? 24.002 21.354 -8.871 1.00 54.62 86 SER A O 1
ATOM 672 N N . LEU A 1 87 ? 22.425 20.979 -7.339 1.00 51.22 87 LEU A N 1
ATOM 673 C CA . LEU A 1 87 ? 21.407 20.656 -8.347 1.00 51.22 87 LEU A CA 1
ATOM 674 C C . LEU A 1 87 ? 20.537 21.888 -8.614 1.00 51.22 87 LEU A C 1
ATOM 676 O O . LEU A 1 87 ? 19.476 22.078 -8.028 1.00 51.22 87 LEU A O 1
ATOM 680 N N . GLU A 1 88 ? 21.037 22.734 -9.510 1.00 47.31 88 GLU A N 1
ATOM 681 C CA . GLU A 1 88 ? 20.334 23.877 -10.087 1.00 47.31 88 GLU A CA 1
ATOM 682 C C . GLU A 1 88 ? 19.036 23.388 -10.762 1.00 47.31 88 GLU A C 1
ATOM 684 O O . GLU A 1 88 ? 19.056 22.639 -11.742 1.00 47.31 88 GLU A O 1
ATOM 689 N N . VAL A 1 89 ? 17.891 23.761 -10.186 1.00 52.59 89 VAL A N 1
ATOM 690 C CA . VAL A 1 89 ? 16.556 23.445 -10.708 1.00 52.59 89 VAL A CA 1
ATOM 691 C C . VAL A 1 89 ? 16.298 24.336 -11.928 1.00 52.59 89 VAL A C 1
ATOM 693 O O . VAL A 1 89 ? 16.317 25.559 -11.776 1.00 52.59 89 VAL A O 1
ATOM 696 N N . PRO A 1 90 ? 16.033 23.792 -13.132 1.00 43.66 90 PRO A N 1
ATOM 697 C CA . PRO A 1 90 ? 15.623 24.622 -14.253 1.00 43.66 90 PRO A CA 1
ATOM 698 C C . PRO A 1 90 ? 14.234 25.208 -13.976 1.00 43.66 90 PRO A C 1
ATOM 700 O O . PRO A 1 90 ? 13.257 24.484 -13.778 1.00 43.66 90 PRO A O 1
ATOM 703 N N . GLU A 1 91 ? 14.168 26.538 -13.968 1.00 49.19 91 GLU A N 1
ATOM 704 C CA . GLU A 1 91 ? 12.946 27.330 -13.883 1.00 49.19 91 GLU A CA 1
ATOM 705 C C . GLU A 1 91 ? 12.069 27.058 -15.121 1.00 49.19 91 GLU A C 1
ATOM 707 O O . GLU A 1 91 ? 12.318 27.570 -16.213 1.00 49.19 91 GLU A O 1
ATOM 712 N N . ALA A 1 92 ? 11.042 26.221 -14.970 1.00 45.56 92 ALA A N 1
ATOM 713 C CA . ALA A 1 92 ? 9.945 26.133 -15.925 1.00 45.56 92 ALA A CA 1
ATOM 714 C C . ALA A 1 92 ? 8.787 26.972 -15.381 1.00 45.56 92 ALA A C 1
ATOM 716 O O . ALA A 1 92 ? 8.145 26.609 -14.399 1.00 45.56 92 ALA A O 1
ATOM 717 N N . ALA A 1 93 ? 8.577 28.128 -16.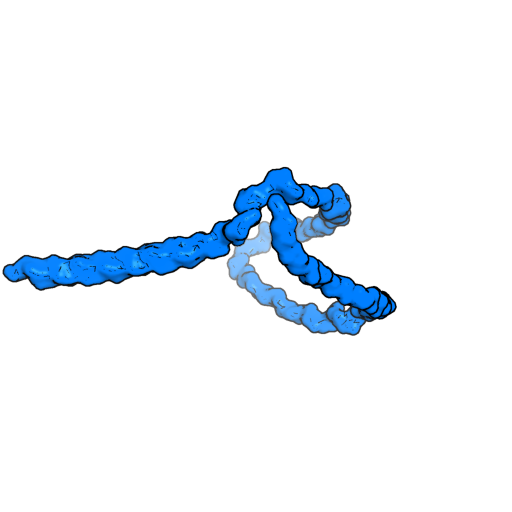008 1.00 49.28 93 ALA A N 1
ATOM 718 C CA . ALA A 1 93 ? 7.542 29.088 -15.672 1.00 49.28 93 ALA A CA 1
ATOM 719 C C . ALA A 1 93 ? 6.149 28.439 -15.574 1.00 49.28 93 ALA A C 1
ATOM 721 O O . ALA A 1 93 ? 5.665 27.798 -16.509 1.00 49.28 93 ALA A O 1
ATOM 722 N N . GLU A 1 94 ? 5.494 28.667 -14.439 1.00 48.25 94 GLU A N 1
ATOM 723 C CA . GLU A 1 94 ? 4.085 28.371 -14.211 1.00 48.25 94 GLU A CA 1
ATOM 724 C C . GLU A 1 94 ? 3.220 29.330 -15.049 1.00 48.25 94 GLU A C 1
ATOM 726 O O . GLU A 1 94 ? 2.959 30.463 -14.639 1.00 48.25 94 GLU A O 1
ATOM 731 N N . ASP A 1 95 ? 2.739 28.897 -16.219 1.00 45.97 95 ASP A N 1
ATOM 732 C CA . ASP A 1 95 ? 1.583 29.543 -16.855 1.00 45.97 95 ASP A CA 1
ATOM 733 C C . ASP A 1 95 ? 0.305 29.025 -16.181 1.00 45.97 95 ASP A C 1
ATOM 735 O O . ASP A 1 95 ? -0.315 28.037 -16.583 1.00 45.97 95 ASP A O 1
ATOM 739 N N . VAL A 1 96 ? -0.065 29.679 -15.078 1.00 48.59 96 VAL A N 1
ATOM 740 C CA . VAL A 1 96 ? -1.349 29.475 -14.404 1.00 48.59 96 VAL A CA 1
ATOM 741 C C . VAL A 1 96 ? -2.455 30.098 -15.269 1.00 48.59 96 VAL A C 1
ATOM 743 O O . VAL A 1 96 ? -2.793 31.279 -15.188 1.00 48.59 96 VAL A O 1
ATOM 746 N N . GLY A 1 97 ? -3.053 29.277 -16.131 1.00 47.50 97 GLY A N 1
ATOM 747 C CA . GLY A 1 97 ? -4.310 29.613 -16.798 1.00 47.50 97 GLY A CA 1
ATOM 748 C C . GLY A 1 97 ? -5.444 29.801 -15.768 1.00 47.50 97 GLY A C 1
ATOM 749 O O . GLY A 1 97 ? -5.495 29.068 -14.772 1.00 47.50 97 GLY A O 1
ATOM 750 N N . PRO A 1 98 ? -6.382 30.756 -15.942 1.00 54.38 98 PRO A N 1
ATOM 751 C CA . PRO A 1 98 ? -7.354 31.080 -14.900 1.00 54.38 98 PRO A CA 1
ATOM 752 C C . PRO A 1 98 ? -8.296 29.908 -14.592 1.00 54.38 98 PRO A C 1
ATOM 754 O O . PRO A 1 98 ? -9.015 29.424 -15.466 1.00 54.38 98 PRO A O 1
ATOM 757 N N . ARG A 1 99 ? -8.348 29.512 -13.311 1.00 55.91 99 ARG A N 1
ATOM 758 C CA . ARG A 1 99 ? -9.356 28.617 -12.712 1.00 55.91 99 ARG A CA 1
ATOM 759 C C . ARG A 1 99 ? -10.765 28.977 -13.200 1.00 55.91 99 ARG A C 1
ATOM 761 O O . ARG A 1 99 ? -11.356 29.956 -12.736 1.00 55.91 99 ARG A O 1
ATOM 768 N N . GLN A 1 100 ? -11.344 28.152 -14.070 1.00 56.22 100 GLN A N 1
ATOM 769 C CA . GLN A 1 100 ? -12.776 28.215 -14.343 1.00 56.22 100 GLN A CA 1
ATOM 770 C C . GLN A 1 100 ? -13.528 27.691 -13.115 1.00 56.22 100 GLN A C 1
ATOM 772 O O . GLN A 1 100 ? -13.399 26.532 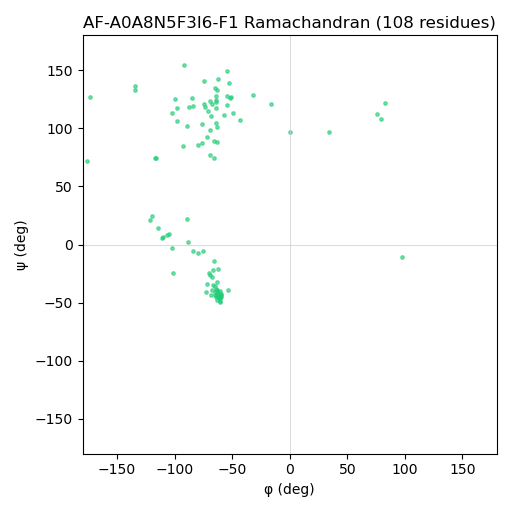-12.725 1.00 56.22 100 GLN A O 1
ATOM 777 N N . LYS A 1 101 ? -14.289 28.574 -12.461 1.00 53.38 101 LYS A N 1
ATOM 778 C CA . LYS A 1 101 ? -15.225 28.191 -11.399 1.00 53.38 101 LYS A CA 1
ATOM 779 C C . LYS A 1 101 ? -16.321 27.313 -12.019 1.00 53.38 101 LYS A C 1
ATOM 781 O O . LYS A 1 101 ? -16.857 27.712 -13.054 1.00 53.38 101 LYS A O 1
ATOM 786 N N . PRO A 1 102 ? -16.707 26.176 -11.413 1.00 46.81 102 PRO A N 1
ATOM 787 C CA . PRO A 1 102 ?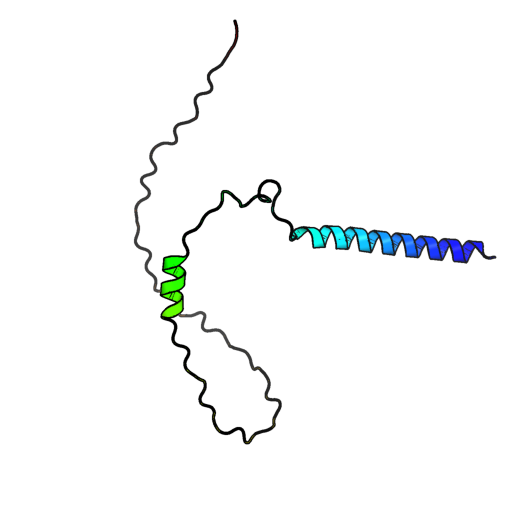 -17.876 25.450 -11.882 1.00 46.81 102 PRO A CA 1
ATOM 788 C C . PRO A 1 102 ? -19.111 26.336 -11.685 1.00 46.81 102 PRO A C 1
ATOM 790 O O . PRO A 1 102 ? -19.382 26.821 -10.584 1.00 46.81 102 PRO A O 1
ATOM 793 N N . ALA A 1 103 ? -19.826 26.594 -12.778 1.00 47.03 103 ALA A N 1
ATOM 794 C CA . ALA A 1 103 ? -21.070 27.344 -12.765 1.00 47.03 103 ALA A CA 1
ATOM 795 C C . ALA A 1 103 ? -22.118 26.573 -11.951 1.00 47.03 103 ALA A C 1
ATOM 797 O O . ALA A 1 103 ? -22.516 25.468 -12.313 1.00 47.03 103 ALA A O 1
ATOM 798 N N . SER A 1 104 ? -22.585 27.167 -10.854 1.00 55.22 104 SER A N 1
ATOM 799 C CA . SER A 1 104 ? -23.819 26.748 -10.199 1.00 55.22 104 SER A CA 1
ATOM 800 C C . SER A 1 104 ? -24.982 27.093 -11.129 1.00 55.22 104 SER A C 1
ATOM 802 O O . SER A 1 104 ? -25.274 28.275 -11.323 1.00 55.22 104 SER A O 1
ATOM 804 N N . SER A 1 105 ? -25.639 26.094 -11.715 1.00 50.44 105 SER A N 1
ATOM 805 C CA . SER A 1 105 ? -26.915 26.310 -12.399 1.00 50.44 105 SER A CA 1
ATOM 806 C C . SER A 1 105 ? -28.064 25.896 -11.474 1.00 50.44 105 SER A C 1
ATOM 808 O O . SER A 1 105 ? -28.036 24.780 -10.948 1.00 50.44 105 SER A O 1
ATOM 810 N N . PRO A 1 106 ? -29.037 26.783 -11.206 1.00 54.94 106 PRO A N 1
ATOM 811 C CA . PRO A 1 106 ? -30.135 26.503 -10.302 1.00 54.94 106 PRO A CA 1
ATOM 812 C C . PRO A 1 106 ? -31.349 25.923 -11.049 1.00 54.94 106 PRO A C 1
ATOM 814 O O . PRO A 1 106 ? -31.611 26.260 -12.196 1.00 54.94 106 PRO A O 1
ATOM 817 N N . HIS A 1 107 ? -32.150 25.173 -10.290 1.00 43.00 107 HIS A N 1
ATOM 818 C CA . HIS A 1 107 ? -33.616 25.168 -10.354 1.00 43.00 107 HIS A CA 1
ATOM 819 C C . HIS A 1 107 ? -34.329 24.369 -11.468 1.00 43.00 107 HIS A C 1
ATOM 821 O O . HIS A 1 107 ? -34.466 24.815 -12.596 1.00 43.00 107 HIS A O 1
ATOM 827 N N . GLY A 1 108 ? -34.946 23.256 -11.052 1.00 47.34 108 GLY A N 1
ATOM 828 C CA . GLY A 1 108 ? -36.406 23.206 -10.890 1.00 47.34 108 GLY A CA 1
ATOM 829 C C . GLY A 1 108 ? -37.294 22.941 -12.116 1.00 47.34 108 GLY A C 1
ATOM 830 O O . GLY A 1 108 ? -37.407 23.775 -13.002 1.00 47.34 108 GLY A O 1
ATOM 831 N N . GLN A 1 109 ? -38.075 21.861 -11.974 1.00 58.00 109 GLN A N 1
ATOM 832 C CA . GLN A 1 109 ? -39.419 21.604 -12.522 1.00 58.00 109 GLN A CA 1
ATOM 833 C C . GLN A 1 109 ? -39.548 21.249 -14.012 1.00 58.00 109 GLN A C 1
ATOM 835 O O . GLN A 1 109 ? -39.445 22.107 -14.882 1.00 58.00 109 GLN A O 1
ATOM 840 N N . HIS A 1 110 ? -39.944 19.999 -14.280 1.00 45.66 110 HIS A N 1
ATOM 841 C CA . HIS A 1 110 ? -41.314 19.683 -14.709 1.00 45.66 110 HIS A CA 1
ATOM 842 C C . HIS A 1 110 ? -41.630 18.193 -14.538 1.00 45.66 110 HIS A C 1
ATOM 844 O O . HIS A 1 110 ? -40.677 17.384 -14.599 1.00 45.66 110 HIS A O 1
#

Radius of gyration: 31.12 Å; Cα contacts (8 Å, |Δi|>4): 1; chains: 1; bounding box: 82×47×70 Å

pLDDT: mean 71.5, std 20.08, range [42.41, 97.69]

Foldseek 3Di:
DCVVVVVVVVVVVVVVVVVVVVVVVVVCVPPDDPPVPDCVVPDDDCVVVVVVVVPDDDDDDPPPDPPDDDDDDPDDPDDPPPPDPPPDDDDDDDPPDDDDDPDDDDDDDD

Secondary structure (DSSP, 8-state):
--HHHHHHHHHHHHHHHHHHHHHHHHHGGGSPPTT-S--TT-----HHHHHHHHT--PPPPP--------------------S-TT--------------PPP-------